Protein AF-A0A9D7FXS2-F1 (afdb_monomer_lite)

Sequence (65 aa):
MTLLVGVCAVAGKEAIDLTTNPQNHAGFHLYKKIGFEHIGDREITVGNGIQRTEHEMRYRFIKPV

Secondary structure (DSSP, 8-state):
---HHHHHHHTT-SEEEEEE-TT-HHHHHHHHHHTPEEEEEEEEE-TTS-EEEEEEEEEE-----

Foldseek 3Di:
DDDPVNVCVVVVHFKDKDWAAPVPVVVVVVLVVVPKDFDDWDWDQDPVRDTGITTIIMDGDDDDD

Structure (mmCIF, N/CA/C/O backbone):
data_AF-A0A9D7FXS2-F1
#
_entry.id   AF-A0A9D7FXS2-F1
#
loop_
_atom_site.group_PDB
_atom_site.id
_atom_site.type_symbol
_atom_site.label_atom_id
_atom_site.label_alt_id
_atom_site.label_comp_id
_atom_site.label_asym_id
_atom_site.label_entity_id
_atom_site.label_seq_id
_atom_site.pdbx_PDB_ins_code
_atom_site.Cartn_x
_atom_site.Cartn_y
_atom_site.Cartn_z
_atom_site.occupancy
_atom_site.B_iso_or_equiv
_atom_site.auth_seq_id
_atom_site.auth_comp_id
_atom_site.auth_asym_id
_atom_site.auth_atom_id
_atom_site.pdbx_PDB_model_num
ATOM 1 N N . MET A 1 1 ? -10.588 -18.375 8.186 1.00 43.38 1 MET A N 1
ATOM 2 C CA . MET A 1 1 ? -9.846 -17.532 7.224 1.00 43.38 1 MET A CA 1
ATOM 3 C C . MET A 1 1 ? -9.832 -16.121 7.783 1.00 43.38 1 MET A C 1
ATOM 5 O O . MET A 1 1 ? -10.891 -15.514 7.854 1.00 43.38 1 MET A O 1
ATOM 9 N N . THR A 1 2 ? -8.689 -15.647 8.279 1.00 54.72 2 THR A N 1
ATOM 10 C CA . THR A 1 2 ? -8.591 -14.342 8.956 1.00 54.72 2 THR A CA 1
ATOM 11 C C . THR A 1 2 ? -7.986 -13.329 7.992 1.00 54.72 2 THR A C 1
ATOM 13 O O . THR A 1 2 ? -6.904 -13.559 7.459 1.00 54.72 2 THR A O 1
ATOM 16 N N . LEU A 1 3 ? -8.690 -12.227 7.738 1.00 75.12 3 LEU A N 1
ATOM 17 C CA . LEU A 1 3 ? -8.189 -11.135 6.902 1.00 75.12 3 LEU A CA 1
ATOM 18 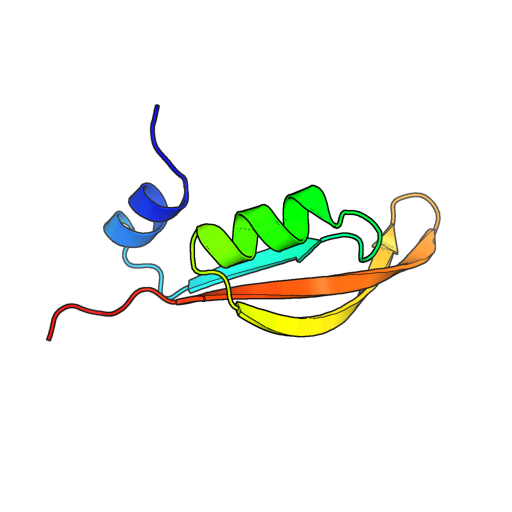C C . LEU A 1 3 ? -7.099 -10.366 7.661 1.00 75.12 3 LEU A C 1
ATOM 20 O O . LEU A 1 3 ? -7.291 -10.038 8.833 1.00 75.12 3 LEU A O 1
ATOM 24 N N . LEU A 1 4 ? -5.990 -10.034 6.988 1.00 83.56 4 LEU A N 1
ATOM 25 C CA . LEU A 1 4 ? -4.879 -9.248 7.551 1.00 83.56 4 LEU A CA 1
ATOM 26 C C . LEU A 1 4 ? -5.367 -7.955 8.225 1.00 83.56 4 LEU A C 1
ATOM 28 O O . LEU A 1 4 ? -4.898 -7.610 9.303 1.00 83.56 4 LEU A O 1
ATOM 32 N N . VAL A 1 5 ? -6.376 -7.303 7.638 1.00 83.44 5 VAL A N 1
ATOM 33 C CA . VAL A 1 5 ? -7.049 -6.119 8.197 1.00 83.44 5 VAL A CA 1
ATOM 34 C C . VAL A 1 5 ? -7.543 -6.372 9.627 1.00 83.44 5 VAL A C 1
ATOM 36 O O . VAL A 1 5 ? -7.245 -5.590 10.524 1.00 83.44 5 VAL A O 1
ATOM 39 N N . GLY A 1 6 ? -8.233 -7.490 9.869 1.00 82.56 6 GLY A N 1
ATOM 40 C CA . GLY A 1 6 ? -8.735 -7.838 11.201 1.00 82.56 6 GLY A CA 1
ATOM 41 C C . GLY A 1 6 ? -7.614 -8.137 12.198 1.00 82.56 6 GLY A C 1
ATOM 42 O O . GLY A 1 6 ? -7.684 -7.708 13.346 1.00 82.56 6 GLY A O 1
ATOM 43 N N . VAL A 1 7 ? -6.548 -8.813 11.755 1.00 87.44 7 VAL A N 1
ATOM 44 C CA . VAL A 1 7 ? -5.374 -9.094 12.601 1.00 87.44 7 VAL A CA 1
ATOM 45 C C . VAL A 1 7 ? -4.675 -7.799 13.013 1.00 87.44 7 VAL A C 1
ATOM 47 O O . VAL A 1 7 ? -4.379 -7.606 14.189 1.00 87.44 7 VAL A O 1
ATOM 50 N N . CYS A 1 8 ? -4.435 -6.894 12.063 1.00 87.31 8 CYS A N 1
ATOM 51 C CA . CYS A 1 8 ? -3.782 -5.613 12.320 1.00 87.31 8 CYS A CA 1
ATOM 52 C C . CYS A 1 8 ? -4.616 -4.710 13.239 1.00 87.31 8 CYS A C 1
ATOM 54 O O . CYS A 1 8 ? -4.040 -4.064 14.113 1.00 87.31 8 CYS A O 1
ATOM 56 N N . ALA A 1 9 ? -5.946 -4.720 13.098 1.00 85.88 9 ALA A N 1
ATOM 57 C CA . ALA A 1 9 ? -6.846 -4.000 13.997 1.00 85.88 9 ALA A CA 1
ATOM 58 C C . ALA A 1 9 ? -6.731 -4.506 15.445 1.00 85.88 9 ALA A C 1
ATOM 60 O O . ALA A 1 9 ? -6.521 -3.713 16.359 1.00 85.88 9 ALA A O 1
ATOM 61 N N . VAL A 1 10 ? -6.800 -5.828 15.657 1.00 87.56 10 VAL A N 1
ATOM 62 C CA . VAL A 1 10 ? -6.658 -6.443 16.994 1.00 87.56 10 VAL A CA 1
ATOM 63 C C . VAL A 1 10 ? -5.268 -6.197 17.581 1.00 87.56 10 VAL A C 1
ATOM 65 O O . VAL A 1 10 ? -5.131 -5.967 18.778 1.00 87.56 10 VAL A O 1
ATOM 68 N N . ALA A 1 11 ? -4.233 -6.190 16.740 1.00 89.06 11 ALA A N 1
ATOM 69 C CA . ALA A 1 11 ? -2.866 -5.876 17.144 1.00 89.06 11 ALA A CA 1
ATOM 7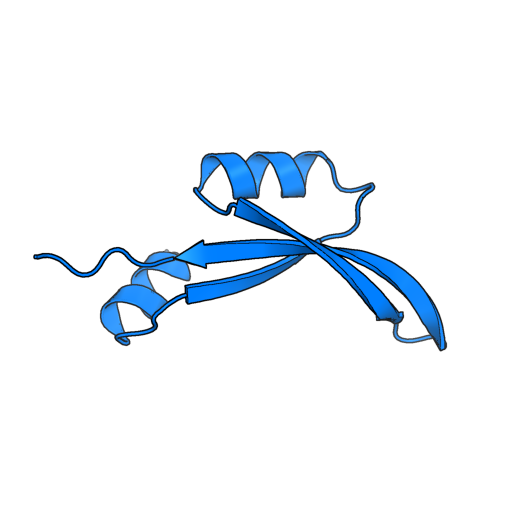0 C C . ALA A 1 11 ? -2.621 -4.374 17.412 1.00 89.06 11 ALA A C 1
ATOM 72 O O . ALA A 1 11 ? -1.477 -3.988 17.660 1.00 89.06 11 ALA A O 1
ATOM 73 N N . GLY A 1 12 ? -3.651 -3.523 17.326 1.00 88.06 12 GLY A N 1
ATOM 74 C CA . GLY A 1 12 ? -3.557 -2.090 17.610 1.00 88.06 12 GLY A CA 1
ATOM 75 C C . GLY A 1 12 ? -2.717 -1.305 16.600 1.00 88.06 12 GLY A C 1
ATOM 76 O O . GLY A 1 12 ? -2.125 -0.287 16.956 1.00 88.06 12 GLY A O 1
ATOM 77 N N . LYS A 1 13 ? -2.608 -1.780 15.352 1.00 91.31 13 LYS A N 1
ATOM 78 C CA . LYS A 1 13 ? -1.911 -1.046 14.286 1.00 91.31 13 LYS A CA 1
ATOM 79 C C . LYS A 1 13 ? -2.744 0.148 13.829 1.00 91.31 13 LYS A C 1
ATOM 81 O O . LYS A 1 13 ? -3.968 0.115 13.866 1.00 91.31 13 LYS A O 1
ATOM 86 N N . GLU A 1 14 ? -2.071 1.195 13.365 1.00 91.75 14 GLU A N 1
ATOM 87 C CA . GLU A 1 14 ? -2.732 2.431 12.919 1.00 91.75 14 GLU A CA 1
ATOM 88 C C . GLU A 1 14 ? -3.115 2.394 11.437 1.00 91.75 14 GLU A C 1
ATOM 90 O O . GLU A 1 14 ? -4.122 2.979 11.032 1.00 91.75 14 GLU A O 1
ATOM 95 N N . ALA A 1 15 ? -2.346 1.662 10.6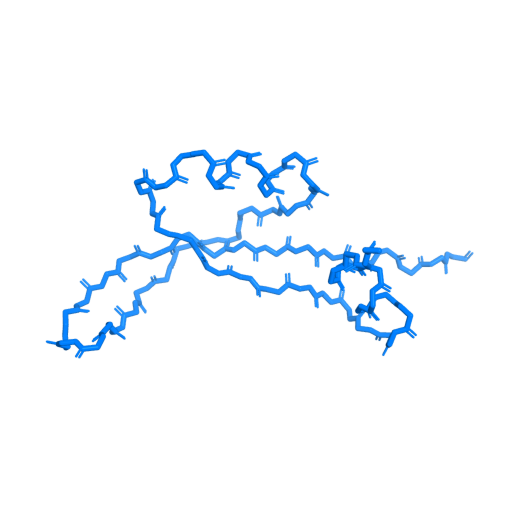30 1.00 93.62 15 ALA A N 1
ATOM 96 C CA . ALA A 1 15 ? -2.598 1.507 9.209 1.00 93.62 15 ALA A CA 1
ATOM 97 C C . ALA A 1 15 ? -2.000 0.210 8.644 1.00 93.62 15 ALA A C 1
ATOM 99 O O . ALA A 1 15 ? -1.169 -0.443 9.281 1.00 93.62 15 ALA A O 1
ATOM 100 N N . ILE A 1 16 ? -2.427 -0.132 7.429 1.00 94.94 16 ILE A N 1
ATOM 101 C CA . ILE A 1 16 ? -1.742 -1.067 6.534 1.00 94.94 16 ILE A CA 1
ATOM 102 C C . ILE A 1 16 ? -1.317 -0.285 5.300 1.00 94.94 16 ILE A C 1
ATOM 104 O O 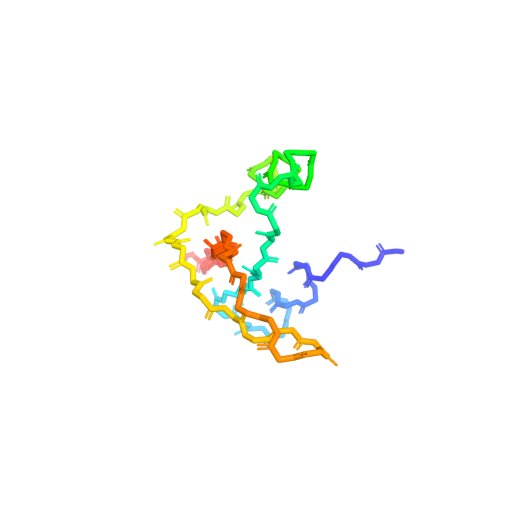. ILE A 1 16 ? -2.158 0.342 4.656 1.00 94.94 16 ILE A O 1
ATOM 108 N N . ASP A 1 17 ? -0.038 -0.397 4.961 1.00 95.06 17 ASP A N 1
ATOM 109 C CA . ASP A 1 17 ? 0.527 0.137 3.730 1.00 95.06 17 ASP A CA 1
ATOM 110 C C . ASP A 1 17 ? 0.840 -1.011 2.778 1.00 95.06 17 ASP A C 1
ATOM 112 O O . ASP A 1 17 ? 1.362 -2.053 3.186 1.00 95.06 17 ASP A O 1
ATOM 116 N N . LEU A 1 18 ? 0.507 -0.822 1.506 1.00 94.31 18 LEU A N 1
ATOM 117 C CA . LEU A 1 18 ? 0.886 -1.728 0.433 1.00 94.31 18 LEU A CA 1
ATOM 118 C C . LEU A 1 18 ? 1.241 -0.936 -0.816 1.00 94.31 18 LEU A C 1
ATOM 120 O O . LEU A 1 18 ? 0.796 0.195 -1.002 1.00 94.31 18 LEU A O 1
ATOM 124 N N . THR A 1 19 ? 1.995 -1.568 -1.703 1.00 94.94 19 THR A N 1
ATOM 125 C CA . THR A 1 19 ? 2.214 -1.069 -3.054 1.00 94.94 19 THR A CA 1
ATOM 126 C C . THR A 1 19 ? 1.618 -2.037 -4.071 1.00 94.94 19 THR A C 1
ATOM 128 O O . THR A 1 19 ? 1.452 -3.234 -3.806 1.00 94.94 19 THR A O 1
ATOM 131 N N . THR A 1 20 ? 1.205 -1.526 -5.227 1.00 95.00 20 THR A N 1
ATOM 132 C CA . THR A 1 20 ? 0.733 -2.371 -6.323 1.00 95.00 20 THR A CA 1
ATOM 133 C C . THR A 1 20 ? 1.176 -1.838 -7.675 1.00 95.00 20 THR A C 1
ATOM 135 O O . THR A 1 20 ? 1.219 -0.632 -7.900 1.00 95.00 20 THR A O 1
ATOM 138 N N . ASN A 1 21 ? 1.499 -2.747 -8.596 1.00 93.81 21 ASN A N 1
ATOM 139 C CA . ASN A 1 21 ? 1.847 -2.391 -9.967 1.00 93.81 21 ASN A CA 1
ATOM 140 C C . ASN A 1 21 ? 0.698 -1.575 -10.612 1.00 93.81 21 ASN A C 1
ATOM 142 O O . ASN A 1 21 ? -0.442 -2.044 -10.567 1.00 93.81 21 ASN A O 1
ATOM 146 N N . PRO A 1 22 ? 0.967 -0.426 -11.264 1.00 94.19 22 PRO A N 1
ATOM 147 C CA . PRO A 1 22 ? -0.053 0.404 -11.903 1.00 94.19 22 PRO A CA 1
ATOM 148 C C . PRO A 1 22 ? -0.859 -0.321 -12.978 1.00 94.19 22 PRO A C 1
ATOM 150 O O . PRO A 1 22 ? -2.015 0.002 -13.213 1.00 94.19 22 PRO A O 1
ATOM 153 N N . GLN A 1 23 ? -0.279 -1.349 -13.600 1.00 94.38 23 GLN A N 1
ATOM 154 C CA . GLN A 1 23 ? -0.958 -2.184 -14.592 1.00 94.38 23 GLN A CA 1
ATOM 155 C C . GLN A 1 23 ? -1.888 -3.231 -13.956 1.00 94.38 23 GLN A C 1
ATOM 157 O O . GLN A 1 23 ? -2.706 -3.841 -14.643 1.00 94.38 23 GLN A O 1
ATOM 162 N N . ASN A 1 24 ? -1.803 -3.458 -12.641 1.00 94.56 24 ASN A N 1
ATOM 163 C CA . ASN A 1 24 ? -2.680 -4.378 -11.923 1.00 94.56 24 ASN A CA 1
ATOM 164 C C . ASN A 1 24 ? -3.999 -3.694 -11.533 1.00 94.56 24 ASN A C 1
ATOM 166 O O . ASN A 1 24 ? -4.294 -3.474 -10.355 1.00 94.56 24 ASN A O 1
ATOM 170 N N . HIS A 1 25 ? -4.820 -3.385 -12.536 1.00 96.44 25 HIS A N 1
ATOM 171 C CA . HIS A 1 25 ? -6.086 -2.678 -12.328 1.00 96.44 25 HIS A CA 1
ATOM 172 C C . HIS A 1 25 ? -7.032 -3.470 -11.413 1.00 96.44 25 HIS A C 1
ATOM 174 O O . HIS A 1 25 ? -7.709 -2.895 -10.563 1.00 96.44 25 HIS A O 1
ATOM 180 N N . ALA A 1 26 ? -7.053 -4.802 -11.543 1.00 96.69 26 ALA A N 1
ATOM 181 C CA . ALA A 1 26 ? -7.893 -5.664 -10.716 1.00 96.69 26 ALA A CA 1
ATOM 182 C C . ALA A 1 26 ? -7.515 -5.570 -9.230 1.00 96.69 26 ALA A C 1
ATOM 184 O O . ALA A 1 26 ? -8.392 -5.379 -8.386 1.00 96.69 26 ALA A O 1
ATOM 185 N N . GLY A 1 27 ? -6.217 -5.643 -8.914 1.00 95.00 27 GLY A N 1
ATOM 186 C CA . GLY A 1 27 ? -5.713 -5.461 -7.554 1.00 95.00 27 GLY A CA 1
ATOM 187 C C . GLY A 1 27 ? -6.023 -4.069 -7.015 1.00 95.00 27 GLY A C 1
ATOM 188 O O . GLY A 1 27 ? -6.605 -3.943 -5.941 1.00 95.00 27 GLY A O 1
ATOM 189 N N . PHE A 1 28 ? -5.732 -3.027 -7.794 1.00 96.75 28 PHE A N 1
ATOM 190 C CA . PHE A 1 28 ? -6.015 -1.643 -7.417 1.00 96.75 28 PHE A CA 1
ATOM 191 C C . PHE A 1 28 ? -7.497 -1.415 -7.071 1.00 96.75 28 PHE A C 1
ATOM 193 O O . PHE A 1 28 ? -7.819 -0.871 -6.011 1.00 96.75 28 PHE A O 1
ATOM 200 N N . HIS A 1 29 ? -8.417 -1.887 -7.917 1.00 96.50 29 HIS A N 1
ATOM 201 C CA . HIS A 1 29 ? -9.855 -1.772 -7.666 1.00 96.50 29 HIS A CA 1
ATOM 202 C C . HIS A 1 29 ? -10.320 -2.605 -6.470 1.00 96.50 29 HIS A C 1
ATOM 204 O O . HIS A 1 29 ? -11.162 -2.141 -5.698 1.00 96.50 29 HIS A O 1
ATOM 210 N N . LEU A 1 30 ? -9.768 -3.808 -6.284 1.00 95.44 30 LEU A N 1
ATOM 211 C CA . LEU A 1 30 ? -10.053 -4.633 -5.114 1.00 95.44 30 LEU A CA 1
ATOM 212 C C . LEU A 1 30 ? -9.656 -3.910 -3.822 1.00 95.44 30 LEU A C 1
ATOM 214 O O . LEU A 1 30 ? -10.469 -3.823 -2.903 1.00 95.44 30 LEU A O 1
ATOM 218 N N . TYR A 1 31 ? -8.447 -3.349 -3.760 1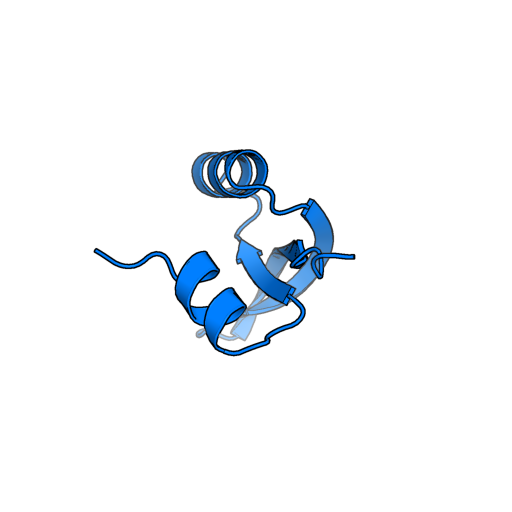.00 95.31 31 TYR A N 1
ATOM 219 C CA . TYR A 1 31 ? -7.970 -2.634 -2.577 1.00 95.31 31 TYR A CA 1
ATOM 220 C C . TYR A 1 31 ? -8.815 -1.394 -2.280 1.00 95.31 31 TYR A C 1
ATOM 222 O O . TYR A 1 31 ? -9.216 -1.203 -1.131 1.00 95.31 31 TYR A O 1
ATOM 230 N N . LYS A 1 32 ? -9.194 -0.614 -3.304 1.00 95.81 32 LYS A N 1
ATOM 231 C CA . LYS A 1 32 ? -10.141 0.500 -3.123 1.00 95.81 32 LYS A CA 1
ATOM 232 C C . LYS A 1 32 ? -11.482 0.042 -2.559 1.00 95.81 32 LYS A C 1
ATOM 234 O O . LYS A 1 32 ? -12.011 0.681 -1.659 1.00 95.81 32 LYS A O 1
ATOM 239 N N . LYS A 1 33 ? -12.017 -1.087 -3.034 1.00 94.75 33 LYS A N 1
ATOM 240 C CA . LYS A 1 33 ? -13.284 -1.642 -2.529 1.00 94.75 33 LYS A CA 1
ATOM 241 C C . LYS A 1 33 ? -13.190 -2.114 -1.073 1.00 94.75 33 LYS A C 1
ATOM 243 O O . LYS A 1 33 ? -14.185 -2.059 -0.360 1.00 94.75 33 LYS A O 1
ATOM 248 N N . ILE A 1 34 ? -12.015 -2.573 -0.639 1.00 91.94 34 ILE A N 1
ATOM 249 C CA . ILE A 1 34 ? -11.742 -2.953 0.758 1.00 91.94 34 ILE A CA 1
ATOM 250 C C . ILE A 1 34 ? -11.603 -1.715 1.664 1.00 91.94 34 ILE A C 1
ATOM 252 O O . ILE A 1 34 ? -11.811 -1.825 2.868 1.00 91.94 34 ILE A O 1
ATOM 256 N N . GLY A 1 35 ? -11.298 -0.543 1.097 1.00 93.94 35 GLY A N 1
ATOM 257 C CA . GLY A 1 35 ? -11.161 0.724 1.823 1.00 93.94 35 GLY A CA 1
ATOM 258 C C . GLY A 1 35 ? -9.738 1.282 1.859 1.00 93.94 35 GLY A C 1
ATOM 259 O O . GLY A 1 35 ? -9.466 2.192 2.634 1.00 93.94 35 GLY A O 1
ATOM 260 N N . PHE A 1 36 ? -8.813 0.742 1.060 1.00 96.06 36 PHE A N 1
ATOM 261 C CA . PHE A 1 36 ? -7.509 1.373 0.872 1.00 96.06 36 PHE A CA 1
ATOM 262 C C . PHE A 1 36 ? -7.639 2.619 -0.009 1.00 96.06 36 PHE A C 1
ATOM 264 O O . PHE A 1 36 ? -8.317 2.612 -1.038 1.00 96.06 36 PHE A O 1
ATOM 271 N N . GLU A 1 37 ? -6.905 3.661 0.349 1.00 97.31 37 GLU A N 1
ATOM 272 C CA . GLU A 1 37 ? -6.786 4.905 -0.401 1.00 97.31 37 GLU A CA 1
ATOM 273 C C . GLU A 1 37 ? -5.466 4.926 -1.168 1.00 97.31 37 GLU A C 1
ATOM 275 O O . GLU A 1 37 ? -4.445 4.481 -0.651 1.00 97.31 37 GLU A O 1
ATOM 280 N N . HIS A 1 38 ? -5.474 5.456 -2.390 1.00 97.50 38 HIS A N 1
ATOM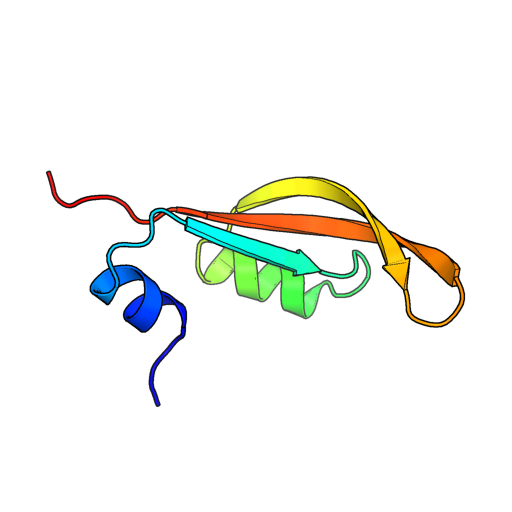 281 C CA . HIS A 1 38 ? -4.243 5.729 -3.139 1.00 97.50 38 HIS A CA 1
ATOM 282 C C . HIS A 1 38 ? -3.641 7.029 -2.608 1.00 97.50 38 HIS A C 1
ATOM 284 O O . HIS A 1 38 ? -4.298 8.066 -2.676 1.00 97.50 38 HIS A O 1
ATOM 290 N N . ILE A 1 39 ? -2.431 6.958 -2.054 1.00 97.50 39 ILE A N 1
ATOM 291 C CA . ILE A 1 39 ? -1.774 8.097 -1.392 1.00 97.50 39 ILE A CA 1
ATOM 292 C C . ILE A 1 39 ? -0.601 8.672 -2.188 1.00 97.50 39 ILE A C 1
ATOM 294 O O . ILE A 1 39 ? -0.113 9.749 -1.854 1.00 97.50 39 ILE A O 1
ATOM 298 N N . GLY A 1 40 ? -0.163 7.982 -3.238 1.00 97.00 40 GLY A N 1
ATOM 299 C CA . GLY A 1 40 ? 0.923 8.429 -4.097 1.00 97.00 40 GLY A CA 1
ATOM 300 C C . GLY A 1 40 ? 1.479 7.302 -4.953 1.00 97.00 40 GLY A C 1
ATOM 301 O O . GLY A 1 40 ? 0.978 6.179 -4.930 1.00 97.00 40 GLY A O 1
ATOM 302 N N . ASP A 1 41 ? 2.529 7.614 -5.698 1.00 97.00 41 ASP A N 1
ATOM 303 C CA . ASP A 1 41 ? 3.282 6.647 -6.485 1.00 97.00 41 ASP A CA 1
ATOM 304 C C . ASP A 1 41 ? 4.726 6.619 -5.997 1.00 97.00 41 ASP A C 1
ATOM 306 O O . ASP A 1 41 ? 5.296 7.651 -5.632 1.00 97.00 41 ASP A O 1
ATOM 310 N N . ARG A 1 42 ? 5.324 5.430 -5.989 1.00 93.75 42 ARG A N 1
ATOM 311 C CA . ARG A 1 42 ? 6.677 5.207 -5.489 1.00 93.75 42 ARG A CA 1
ATOM 312 C C . ARG A 1 42 ? 7.508 4.443 -6.505 1.00 93.75 42 ARG A C 1
ATOM 314 O O . ARG A 1 42 ? 7.071 3.420 -7.023 1.00 93.75 42 ARG A O 1
ATOM 321 N N . GLU A 1 43 ? 8.731 4.904 -6.742 1.00 94.75 43 GLU A N 1
ATOM 322 C CA . GLU A 1 43 ? 9.730 4.117 -7.463 1.00 94.75 43 GLU A CA 1
ATOM 323 C C . GLU A 1 43 ? 10.338 3.054 -6.544 1.00 94.75 43 GLU A C 1
ATOM 325 O O . GLU A 1 43 ? 10.767 3.336 -5.419 1.00 94.75 43 GLU A O 1
ATOM 330 N N . ILE A 1 44 ? 10.358 1.816 -7.026 1.00 90.31 44 ILE A N 1
ATOM 331 C CA . ILE A 1 44 ? 10.963 0.675 -6.354 1.00 90.31 44 ILE A CA 1
ATOM 332 C C . ILE A 1 44 ? 11.946 -0.037 -7.281 1.00 90.31 44 ILE A C 1
ATOM 334 O O . ILE A 1 44 ? 11.703 -0.211 -8.477 1.00 90.31 44 ILE A O 1
ATOM 338 N N . THR A 1 45 ? 13.028 -0.536 -6.694 1.00 91.25 45 THR A N 1
ATOM 339 C CA . THR A 1 45 ? 13.947 -1.456 -7.363 1.00 91.25 45 THR A CA 1
ATOM 340 C C . THR A 1 45 ? 13.449 -2.884 -7.161 1.00 91.25 45 THR A C 1
ATOM 342 O O . THR A 1 45 ? 13.372 -3.355 -6.026 1.00 91.25 45 THR A O 1
ATOM 345 N N . VAL A 1 46 ? 13.136 -3.600 -8.241 1.00 84.88 46 VAL A N 1
ATOM 346 C CA . VAL A 1 46 ? 12.763 -5.027 -8.169 1.00 84.88 46 VAL A CA 1
ATOM 347 C C . VAL A 1 46 ? 13.989 -5.939 -8.343 1.00 84.88 46 VAL A C 1
ATOM 349 O O . VAL A 1 46 ? 15.080 -5.464 -8.649 1.00 84.88 46 VAL A O 1
ATOM 352 N N . GLY A 1 47 ? 13.831 -7.256 -8.138 1.00 76.25 47 GLY A N 1
ATOM 353 C CA . GLY A 1 47 ? 14.905 -8.265 -7.995 1.00 76.25 47 GLY A CA 1
ATOM 354 C C . GLY A 1 47 ? 15.896 -8.458 -9.158 1.00 76.25 47 GLY A C 1
ATOM 355 O O . GLY A 1 47 ? 16.685 -9.395 -9.132 1.00 76.25 47 GLY A O 1
ATOM 356 N N . ASN A 1 48 ? 15.878 -7.586 -10.163 1.00 89.25 48 ASN A N 1
ATOM 357 C CA . ASN A 1 48 ? 16.852 -7.501 -11.251 1.00 89.25 48 ASN A CA 1
ATOM 358 C C . ASN A 1 48 ? 17.426 -6.080 -11.439 1.00 89.25 48 ASN A C 1
ATOM 360 O O . ASN A 1 48 ? 17.972 -5.774 -12.495 1.00 89.25 48 ASN A O 1
ATOM 364 N N . GLY A 1 49 ? 17.275 -5.197 -10.448 1.00 89.44 49 GLY A N 1
ATOM 365 C CA . GLY A 1 49 ? 17.760 -3.816 -10.509 1.00 89.44 49 GLY A CA 1
ATOM 366 C C . GLY A 1 49 ? 16.889 -2.870 -11.340 1.00 89.44 49 GLY A C 1
ATOM 367 O O . GLY A 1 49 ? 17.194 -1.683 -11.415 1.00 89.44 49 GLY A O 1
ATOM 368 N N . ILE A 1 50 ? 15.806 -3.360 -11.954 1.00 90.19 50 ILE A N 1
ATOM 369 C CA . ILE A 1 50 ? 14.893 -2.519 -12.733 1.00 90.19 50 ILE A CA 1
ATOM 370 C C . ILE A 1 50 ? 14.097 -1.620 -11.788 1.00 90.19 50 ILE A C 1
ATOM 372 O O . ILE A 1 50 ? 13.501 -2.100 -10.821 1.00 90.19 50 ILE A O 1
ATOM 376 N N . GLN A 1 51 ? 14.054 -0.328 -12.112 1.00 92.25 51 GLN A N 1
ATOM 377 C CA . GLN A 1 51 ? 13.152 0.623 -11.474 1.00 92.25 51 GLN A CA 1
ATOM 378 C C . GLN A 1 51 ? 11.734 0.437 -12.006 1.00 92.25 51 GLN A C 1
ATOM 380 O O . GLN A 1 51 ? 11.516 0.339 -13.217 1.00 92.25 51 GLN A O 1
ATOM 385 N N . ARG A 1 52 ? 10.763 0.379 -11.101 1.00 90.81 52 ARG A N 1
ATOM 386 C CA . ARG A 1 52 ? 9.339 0.352 -11.430 1.00 90.81 52 ARG A CA 1
ATOM 387 C C . ARG A 1 52 ? 8.591 1.332 -10.552 1.00 90.81 52 ARG A C 1
ATOM 389 O O . ARG A 1 52 ? 8.873 1.439 -9.367 1.00 90.81 52 ARG A O 1
ATOM 396 N N . THR A 1 53 ? 7.604 1.994 -11.131 1.00 95.31 53 THR A N 1
ATOM 397 C CA . THR A 1 53 ? 6.629 2.773 -10.374 1.00 95.31 53 THR A CA 1
ATOM 398 C C . THR A 1 53 ? 5.550 1.838 -9.840 1.00 95.31 53 THR A C 1
ATOM 400 O O . THR A 1 53 ? 5.033 1.014 -10.593 1.00 95.31 53 THR A O 1
ATOM 403 N N . GLU A 1 54 ? 5.194 1.974 -8.567 1.00 96.19 54 GLU A N 1
ATOM 404 C CA . GLU A 1 54 ? 4.045 1.316 -7.945 1.00 96.19 54 GLU A CA 1
ATOM 405 C C . GLU A 1 54 ? 3.107 2.330 -7.291 1.00 96.19 54 GLU A C 1
ATOM 407 O O . GLU A 1 54 ? 3.555 3.335 -6.744 1.00 96.19 54 GLU A O 1
ATOM 412 N N . HIS A 1 55 ? 1.804 2.049 -7.329 1.00 97.06 55 HIS A N 1
ATOM 413 C CA . HIS A 1 55 ? 0.803 2.790 -6.570 1.00 97.06 55 HIS A CA 1
ATOM 414 C C . HIS A 1 55 ? 0.945 2.463 -5.089 1.00 97.06 55 HIS A C 1
ATOM 416 O O . HIS A 1 55 ? 0.808 1.304 -4.697 1.00 97.06 55 HIS A O 1
ATOM 422 N N . GLU A 1 56 ? 1.168 3.479 -4.267 1.00 97.44 56 GLU A N 1
ATOM 423 C CA . GLU A 1 56 ? 1.183 3.378 -2.815 1.00 97.44 56 GLU A CA 1
ATOM 424 C C . GLU A 1 56 ? -0.235 3.540 -2.263 1.00 97.44 56 GLU A C 1
ATOM 426 O O . GLU A 1 56 ? -0.931 4.528 -2.513 1.00 97.44 56 GLU A O 1
ATOM 431 N N . MET A 1 57 ? -0.682 2.540 -1.512 1.00 97.12 57 MET A N 1
ATOM 432 C CA . MET A 1 57 ? -2.045 2.427 -1.018 1.00 97.12 57 MET A CA 1
ATOM 433 C C . MET A 1 57 ? -2.041 2.268 0.503 1.00 97.12 57 MET A C 1
ATOM 435 O O . MET A 1 57 ? -1.270 1.472 1.041 1.00 97.12 57 MET A O 1
ATOM 439 N N . ARG A 1 58 ? -2.950 2.959 1.196 1.00 96.56 58 ARG A N 1
ATOM 440 C CA . ARG A 1 58 ? -3.052 2.944 2.661 1.00 96.56 58 ARG A CA 1
ATOM 441 C C . ARG A 1 58 ? -4.472 2.671 3.138 1.00 96.56 58 ARG A C 1
ATOM 443 O O . ARG A 1 58 ? -5.410 3.331 2.711 1.00 96.56 58 ARG A O 1
ATOM 450 N N . TYR A 1 59 ? -4.618 1.751 4.085 1.00 94.75 59 TYR A N 1
ATOM 451 C CA . TYR A 1 59 ? -5.841 1.553 4.865 1.00 94.75 59 TYR A CA 1
ATOM 452 C C . TYR A 1 59 ? -5.610 2.063 6.284 1.00 94.75 59 TYR A C 1
ATOM 454 O O . TYR A 1 59 ? -4.693 1.587 6.951 1.00 94.75 59 TYR A O 1
ATOM 462 N N . ARG A 1 60 ? -6.424 3.006 6.768 1.00 93.31 60 ARG A N 1
ATOM 463 C CA . ARG A 1 60 ? -6.337 3.520 8.147 1.00 93.31 60 ARG A CA 1
ATOM 464 C C . ARG A 1 60 ? -7.378 2.849 9.034 1.00 93.31 60 ARG A C 1
ATOM 466 O O . ARG A 1 60 ? -8.548 2.771 8.670 1.00 93.31 60 ARG A O 1
ATOM 473 N N . PHE A 1 61 ? -6.971 2.415 10.223 1.00 89.88 61 PHE A N 1
ATOM 474 C CA . PHE A 1 61 ? -7.920 1.945 11.227 1.00 89.88 61 PHE A CA 1
ATOM 475 C C . PHE A 1 61 ? -8.533 3.149 11.939 1.00 89.88 61 PHE A C 1
ATOM 477 O O . PHE A 1 61 ? -7.827 3.954 12.545 1.00 89.88 61 PHE A O 1
ATOM 484 N N . ILE A 1 62 ? -9.856 3.279 11.870 1.00 76.38 62 ILE A N 1
ATOM 485 C CA . ILE A 1 62 ? -10.578 4.277 12.658 1.00 76.38 62 ILE A CA 1
ATOM 486 C C . ILE A 1 62 ? -10.575 3.766 14.100 1.00 76.38 62 ILE A C 1
ATOM 488 O O . ILE A 1 62 ? -11.124 2.697 14.376 1.00 76.38 62 ILE A O 1
ATOM 492 N N . LYS A 1 63 ? -9.928 4.492 15.020 1.00 57.94 63 LYS A N 1
ATOM 493 C CA . LYS A 1 63 ? -10.078 4.202 16.451 1.00 57.94 63 LYS A CA 1
ATOM 494 C C . LYS A 1 63 ? -11.558 4.399 16.807 1.00 57.94 63 LYS A C 1
ATOM 496 O O . LYS A 1 63 ? -12.104 5.438 16.430 1.00 57.94 63 LYS A O 1
ATOM 501 N N . PRO A 1 64 ? -12.212 3.446 17.494 1.00 53.88 64 PRO A N 1
ATOM 502 C CA . PRO A 1 64 ? -13.510 3.726 18.091 1.00 53.88 64 PRO A CA 1
ATOM 503 C C . PRO A 1 64 ? -13.344 4.942 19.012 1.00 53.88 64 PRO A C 1
ATOM 505 O O . PRO A 1 64 ? -12.404 4.964 19.810 1.00 53.88 64 PRO A O 1
ATOM 508 N N . VAL A 1 65 ? -14.188 5.959 18.820 1.00 45.72 65 VAL A N 1
ATOM 509 C CA . VAL A 1 65 ? -14.278 7.137 19.700 1.00 45.72 65 VAL A CA 1
ATOM 510 C C . VAL A 1 65 ? -14.947 6.732 21.004 1.00 45.72 65 VAL A C 1
ATOM 512 O O . VAL A 1 65 ? -15.943 5.977 20.921 1.00 45.72 65 VAL A O 1
#

pLDDT: mean 88.95, std 12.17, range [43.38, 97.5]

Radius of gyration: 13.6 Å; chains: 1; bounding box: 32×26×34 Å